Protein AF-A0A3C1SME6-F1 (afdb_monomer)

Nearest PDB structures (foldseek):
  1hza-assembly1_B  TM=9.447E-01  e=1.125E-02  [Bacillus] caldolyticus
  5o6f-assembly1_A  TM=8.107E-01  e=4.590E-03  Corynebacterium pseudotuberculosis
  6szz-assembly1_A  TM=8.959E-01  e=1.205E-02  Bacillus subtilis
  2i5l-assembly1_X  TM=8.826E-01  e=1.205E-02  Bacillus subtilis
  1c9o-assembly1_B  TM=9.360E-01  e=2.574E-02  [Bacillus] caldolyticus

Secondary structure (DSSP, 8-state):
-GGGEE-SS-----TT--EEEEEEEEBTEEEEEEEEE-----

Sequence (42 aa):
HYSVIEGKGFRTLAENQKVEFEVKVGPKGPQATMVKKFAAAK

Solvent-accessible surface area (backbone atoms only — not comparable to full-atom values): 2815 Å² total; per-residue (Å²): 116,53,88,38,37,57,69,88,78,79,52,74,78,62,86,95,58,58,63,46,62,43,81,42,82,48,102,87,44,81,37,78,37,65,31,34,72,54,73,80,78,127

Radius of gyration: 11.22 Å; Cα contacts (8 Å, |Δi|>4): 54; chains: 1; bounding box: 26×17×36 Å

Structure (mmCIF, N/CA/C/O backbone):
data_AF-A0A3C1SME6-F1
#
_entry.id   AF-A0A3C1SME6-F1
#
loop_
_atom_site.group_PDB
_atom_site.id
_atom_site.type_symbol
_atom_site.label_atom_id
_atom_site.label_alt_id
_atom_site.label_comp_id
_atom_site.label_asym_id
_atom_site.label_entity_id
_atom_site.label_seq_id
_atom_site.pdbx_PDB_ins_code
_atom_site.Cartn_x
_atom_site.Cartn_y
_atom_s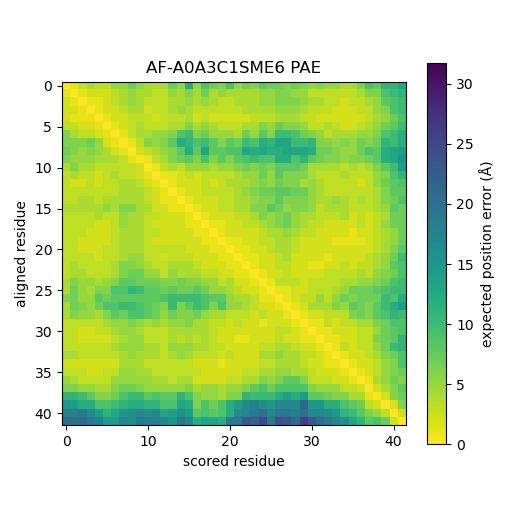ite.Cartn_z
_atom_site.occupancy
_atom_site.B_iso_or_equiv
_atom_site.auth_seq_id
_atom_site.auth_comp_id
_atom_site.auth_asym_id
_atom_site.auth_atom_id
_atom_site.pdbx_PDB_model_num
ATOM 1 N N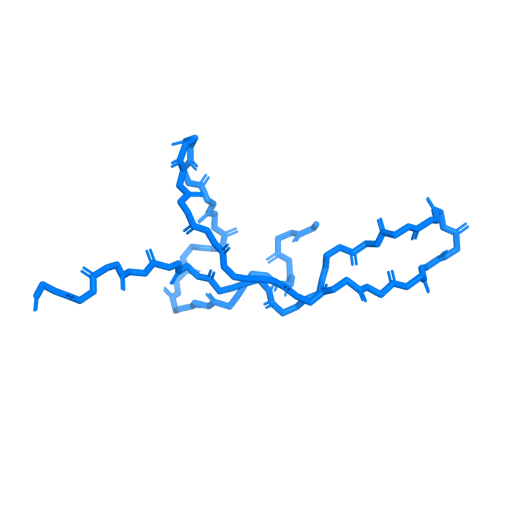 . HIS A 1 1 ? 0.686 1.643 -7.792 1.00 82.81 1 HIS A N 1
ATOM 2 C CA . HIS A 1 1 ? -0.639 1.781 -8.445 1.00 82.81 1 HIS A CA 1
ATOM 3 C C . HIS A 1 1 ? -1.717 1.386 -7.439 1.00 82.81 1 HIS A C 1
ATOM 5 O O . HIS A 1 1 ? -1.434 0.528 -6.616 1.00 82.81 1 HIS A O 1
ATOM 11 N N . TYR A 1 2 ? -2.924 1.959 -7.468 1.00 81.88 2 TYR A N 1
ATOM 12 C CA . TYR A 1 2 ? -3.961 1.603 -6.482 1.00 81.88 2 TYR A CA 1
ATOM 13 C C . TYR A 1 2 ? -4.526 0.188 -6.694 1.00 81.88 2 TYR A C 1
ATOM 15 O O . TYR A 1 2 ? -4.977 -0.443 -5.747 1.00 81.88 2 TYR A O 1
ATOM 23 N N . SER A 1 3 ? -4.461 -0.351 -7.919 1.00 87.88 3 SER A N 1
ATOM 24 C CA . SER A 1 3 ? -4.974 -1.699 -8.223 1.00 87.88 3 SER A CA 1
ATOM 25 C C . SER A 1 3 ? -4.290 -2.830 -7.462 1.00 87.88 3 SER A C 1
ATOM 27 O O . SER A 1 3 ? -4.895 -3.884 -7.328 1.00 87.88 3 SER A O 1
ATOM 29 N N . VAL A 1 4 ? -3.056 -2.630 -6.987 1.00 89.62 4 VAL A N 1
ATOM 3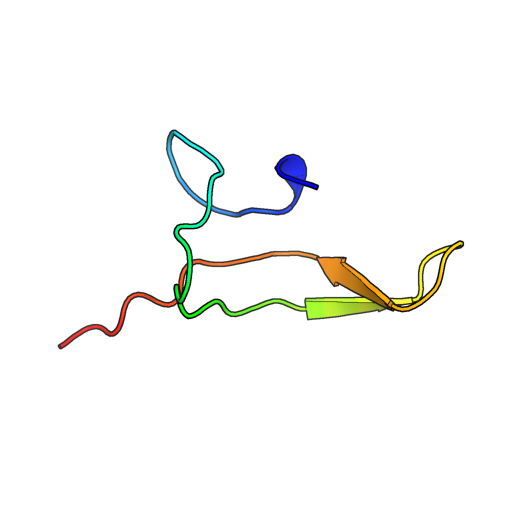0 C CA . VAL A 1 4 ? -2.341 -3.649 -6.204 1.00 89.62 4 VAL A CA 1
ATOM 31 C C . VAL A 1 4 ? -2.650 -3.568 -4.711 1.00 89.62 4 VAL A C 1
ATOM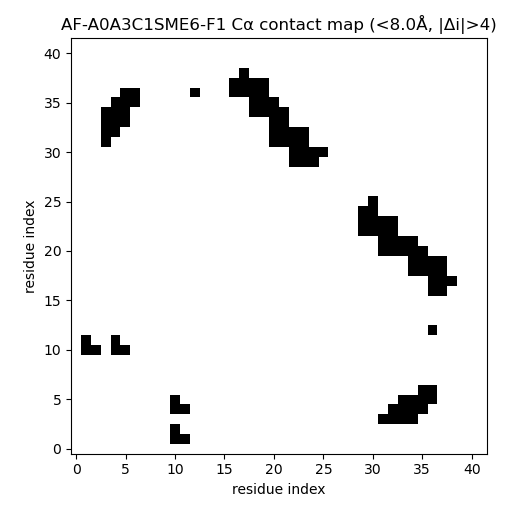 33 O O . VAL A 1 4 ? -2.164 -4.408 -3.969 1.00 89.62 4 VAL A O 1
ATOM 36 N N . ILE A 1 5 ? -3.418 -2.567 -4.263 1.00 90.88 5 ILE A N 1
ATOM 37 C CA . ILE A 1 5 ? -3.802 -2.420 -2.859 1.00 90.88 5 ILE A CA 1
ATOM 38 C C . ILE A 1 5 ? -4.988 -3.339 -2.577 1.00 90.88 5 ILE A C 1
ATOM 40 O O . ILE A 1 5 ? -6.084 -3.160 -3.116 1.00 90.88 5 ILE A O 1
ATOM 44 N N . GLU A 1 6 ? -4.758 -4.308 -1.705 1.00 86.38 6 GLU A N 1
ATOM 45 C CA . GLU A 1 6 ? -5.753 -5.249 -1.229 1.00 86.38 6 GLU A CA 1
ATOM 46 C C . GLU A 1 6 ? -6.572 -4.631 -0.092 1.00 86.38 6 GLU A C 1
ATOM 48 O O . GLU A 1 6 ? -6.054 -4.099 0.893 1.00 86.38 6 GLU A O 1
ATOM 53 N N . GLY A 1 7 ? -7.892 -4.677 -0.247 1.00 80.06 7 GLY A N 1
ATOM 54 C CA . GLY A 1 7 ? -8.841 -4.119 0.704 1.00 80.06 7 GLY A CA 1
ATOM 55 C C . GLY A 1 7 ? -10.238 -4.019 0.102 1.00 80.06 7 GLY A C 1
ATOM 56 O O . GLY A 1 7 ? -10.401 -3.904 -1.114 1.00 80.06 7 GLY A O 1
ATOM 57 N N . LYS A 1 8 ? -11.258 -4.069 0.961 1.00 76.19 8 LYS A N 1
ATOM 58 C CA . LYS A 1 8 ? -12.650 -3.815 0.574 1.00 76.19 8 LYS A CA 1
ATOM 59 C C . LYS A 1 8 ? -12.911 -2.306 0.668 1.00 76.19 8 LYS A C 1
ATOM 61 O O . LYS A 1 8 ? -12.583 -1.696 1.682 1.00 76.19 8 LYS A O 1
ATOM 66 N N . GLY A 1 9 ? -13.466 -1.704 -0.386 1.00 80.56 9 GLY A N 1
ATOM 67 C CA . GLY A 1 9 ? -13.725 -0.260 -0.462 1.00 80.56 9 GLY A CA 1
ATOM 68 C C . GLY A 1 9 ? -12.580 0.537 -1.100 1.00 80.56 9 GLY A C 1
ATOM 69 O O . GLY A 1 9 ? -12.050 0.150 -2.141 1.00 80.56 9 GLY A O 1
ATOM 70 N N . PHE A 1 10 ? -12.211 1.671 -0.499 1.00 77.38 10 PHE A N 1
ATOM 71 C CA . PHE A 1 10 ? -11.211 2.583 -1.059 1.00 77.38 10 PHE A CA 1
ATOM 72 C C . PHE A 1 10 ? -9.784 2.016 -0.956 1.00 77.38 10 PHE A C 1
ATOM 74 O O . PHE A 1 10 ? -9.233 1.800 0.130 1.00 77.38 10 PHE A O 1
ATOM 81 N N . ARG A 1 11 ? -9.170 1.807 -2.127 1.00 85.12 11 ARG A N 1
ATOM 82 C CA . ARG A 1 11 ? -7.789 1.338 -2.317 1.00 85.12 11 ARG A CA 1
ATOM 83 C C . ARG A 1 11 ? -6.788 2.483 -2.166 1.00 85.12 11 ARG A C 1
ATOM 85 O O . ARG A 1 11 ? -6.059 2.821 -3.092 1.00 85.12 11 ARG A O 1
ATOM 92 N N . THR A 1 12 ? -6.796 3.105 -0.997 1.00 87.75 12 THR A N 1
ATOM 93 C CA . THR A 1 12 ? -5.889 4.193 -0.623 1.00 87.75 12 THR A CA 1
ATOM 94 C C . THR A 1 12 ? -5.128 3.830 0.645 1.00 87.75 12 THR A C 1
ATOM 96 O O . THR A 1 12 ? -5.617 3.054 1.475 1.00 87.75 12 THR A O 1
ATOM 99 N N . LEU A 1 13 ? -3.920 4.375 0.767 1.00 87.06 13 LEU A N 1
ATOM 100 C CA . LEU A 1 13 ? -3.096 4.313 1.968 1.00 87.06 13 LEU A CA 1
ATOM 101 C C . LEU A 1 13 ? -3.032 5.711 2.569 1.00 87.06 13 LEU A C 1
ATOM 103 O O . LEU A 1 13 ? -2.944 6.692 1.830 1.00 87.06 13 LEU A O 1
ATOM 107 N N . ALA A 1 14 ? -3.091 5.792 3.891 1.00 88.25 14 ALA A N 1
ATOM 108 C CA . ALA A 1 14 ? -2.784 7.022 4.600 1.00 88.25 14 ALA A CA 1
ATOM 109 C C . ALA A 1 14 ? -1.263 7.223 4.674 1.00 88.25 14 ALA A C 1
ATOM 111 O O . ALA A 1 14 ? -0.486 6.267 4.608 1.00 88.25 14 ALA A O 1
ATOM 112 N N . GLU A 1 15 ? -0.836 8.473 4.829 1.00 88.75 15 GLU A N 1
ATOM 113 C CA . GLU A 1 15 ? 0.561 8.777 5.129 1.00 88.75 15 GLU A CA 1
ATOM 114 C C . GLU A 1 15 ? 0.983 8.095 6.444 1.00 88.75 15 GLU A C 1
ATOM 116 O O . GLU A 1 15 ? 0.176 7.960 7.364 1.00 88.75 15 GLU A O 1
ATOM 121 N N . ASN A 1 16 ? 2.234 7.627 6.526 1.00 88.88 16 ASN A N 1
ATOM 122 C CA . ASN A 1 16 ? 2.777 6.866 7.664 1.00 88.88 16 ASN A CA 1
ATOM 123 C C . ASN A 1 16 ? 2.060 5.533 7.973 1.00 88.88 16 ASN A C 1
ATOM 125 O O . ASN A 1 16 ? 2.337 4.891 8.990 1.00 88.88 16 ASN A O 1
ATOM 129 N N . GLN A 1 17 ? 1.169 5.062 7.096 1.00 89.19 17 GLN A N 1
ATOM 130 C CA . GLN A 1 17 ? 0.516 3.771 7.266 1.00 89.19 17 GLN A CA 1
ATOM 131 C C . GLN A 1 17 ? 1.494 2.620 7.008 1.00 89.19 17 GLN A C 1
ATOM 133 O O . GLN A 1 17 ? 2.080 2.507 5.931 1.00 89.19 17 GLN A O 1
ATOM 138 N N . LYS A 1 18 ? 1.614 1.709 7.979 1.00 91.38 18 LYS A N 1
ATOM 139 C CA . LYS A 1 18 ? 2.349 0.457 7.787 1.00 91.38 18 LYS A CA 1
ATOM 140 C C . LYS A 1 18 ? 1.596 -0.448 6.817 1.00 91.38 18 LYS A C 1
ATOM 142 O O . LYS A 1 18 ? 0.377 -0.624 6.911 1.00 91.38 18 LYS A O 1
ATOM 147 N N . VAL A 1 19 ? 2.341 -1.036 5.894 1.00 91.38 19 VAL A N 1
ATOM 148 C CA . VAL A 1 19 ? 1.822 -1.955 4.887 1.00 91.38 19 VAL A CA 1
ATOM 149 C C . VAL A 1 19 ? 2.769 -3.123 4.715 1.00 91.38 19 VAL A C 1
ATOM 151 O O . VAL A 1 19 ? 3.978 -2.986 4.885 1.00 91.38 19 VAL A O 1
ATOM 154 N N . GLU A 1 20 ? 2.196 -4.257 4.352 1.00 91.25 20 GLU A N 1
ATOM 155 C CA . GLU A 1 20 ? 2.931 -5.396 3.830 1.00 91.25 20 GLU A CA 1
ATOM 156 C C . GLU A 1 20 ? 2.770 -5.403 2.312 1.00 91.25 20 GLU A C 1
ATOM 158 O O . GLU A 1 20 ? 1.695 -5.104 1.794 1.00 91.25 20 GLU A O 1
ATOM 163 N N . PHE A 1 21 ? 3.842 -5.679 1.585 1.00 92.81 21 PHE A N 1
ATOM 164 C CA . PHE A 1 21 ? 3.814 -5.750 0.132 1.00 92.81 21 PHE A CA 1
ATOM 165 C C . PHE A 1 21 ? 4.884 -6.711 -0.358 1.00 92.81 21 PHE A C 1
ATOM 167 O O . PHE A 1 21 ? 5.922 -6.889 0.277 1.00 92.81 21 PHE A O 1
ATOM 174 N N . GLU A 1 22 ? 4.654 -7.279 -1.530 1.00 93.31 22 GLU A N 1
ATOM 175 C CA . GLU A 1 22 ? 5.642 -8.081 -2.234 1.00 93.31 22 GLU A CA 1
ATOM 176 C C . GLU A 1 22 ? 6.371 -7.229 -3.269 1.00 93.31 22 GLU A C 1
ATOM 178 O O . GLU A 1 22 ? 5.757 -6.431 -3.982 1.00 93.31 22 GLU A O 1
ATOM 183 N N . VAL A 1 23 ? 7.686 -7.401 -3.383 1.00 92.94 23 VAL A N 1
ATOM 184 C CA . VAL A 1 23 ? 8.502 -6.702 -4.382 1.00 92.94 23 VAL A CA 1
ATOM 185 C C . VAL A 1 23 ? 8.683 -7.590 -5.604 1.00 92.94 23 VAL A C 1
ATOM 187 O O . VAL A 1 23 ? 9.213 -8.693 -5.503 1.00 92.94 23 VAL A O 1
ATOM 190 N N . LYS A 1 24 ? 8.312 -7.083 -6.780 1.00 92.25 24 LYS A N 1
ATOM 191 C CA . LYS A 1 24 ? 8.547 -7.745 -8.067 1.00 92.25 24 LYS A CA 1
ATOM 192 C C . LYS A 1 24 ? 9.344 -6.839 -8.997 1.00 92.25 24 LYS A C 1
ATOM 194 O O . LYS A 1 24 ? 9.077 -5.643 -9.081 1.00 92.25 24 LYS A O 1
ATOM 199 N N . VAL A 1 25 ? 10.313 -7.396 -9.720 1.00 91.75 25 VAL A N 1
ATOM 200 C CA . VAL A 1 25 ? 11.071 -6.643 -10.730 1.00 91.75 25 VAL A CA 1
ATOM 201 C C . VAL A 1 25 ? 10.199 -6.472 -11.972 1.00 91.75 25 VAL A C 1
ATOM 203 O O . VAL A 1 25 ? 9.848 -7.444 -12.638 1.00 91.75 25 VAL A O 1
ATOM 206 N N . GLY A 1 26 ? 9.809 -5.232 -12.249 1.00 87.94 26 GLY A N 1
ATOM 207 C CA . GLY A 1 26 ? 9.067 -4.842 -13.441 1.00 87.94 26 GLY A CA 1
ATOM 208 C C . GLY A 1 26 ? 9.955 -4.136 -14.471 1.00 87.94 26 GLY A C 1
ATOM 209 O O . GLY A 1 26 ? 11.136 -3.887 -14.223 1.00 87.94 26 GLY A O 1
ATOM 210 N N . PRO A 1 27 ? 9.382 -3.717 -15.612 1.00 89.50 27 PRO A N 1
ATOM 211 C CA . PRO A 1 27 ? 10.118 -3.046 -16.692 1.00 89.50 27 PRO A CA 1
ATOM 212 C C . PRO A 1 27 ? 10.728 -1.692 -16.289 1.00 89.50 27 PRO A C 1
ATOM 214 O O . PRO A 1 27 ? 11.505 -1.118 -17.042 1.00 89.50 27 PRO A O 1
ATOM 217 N N . LYS A 1 28 ? 10.366 -1.161 -15.114 1.00 89.75 28 LYS A N 1
ATOM 218 C CA . LYS A 1 28 ? 10.862 0.110 -14.564 1.00 89.75 28 LYS A CA 1
ATOM 219 C C . LYS A 1 28 ? 11.574 -0.064 -13.214 1.00 89.75 28 LYS A C 1
ATOM 221 O O . LYS A 1 28 ? 11.675 0.894 -12.457 1.00 89.75 28 LYS A O 1
ATOM 226 N N . GLY A 1 29 ? 12.025 -1.280 -12.899 1.00 91.94 29 GLY A N 1
ATOM 227 C CA . GLY A 1 29 ? 12.663 -1.608 -11.622 1.00 91.94 29 GLY A CA 1
ATOM 228 C C . GLY A 1 29 ? 11.711 -2.271 -10.618 1.00 91.94 29 GLY A C 1
ATOM 229 O O . GLY A 1 29 ? 10.672 -2.801 -11.022 1.00 91.94 29 GLY A O 1
ATOM 230 N N . PRO A 1 30 ? 12.064 -2.304 -9.320 1.00 93.19 30 PRO A N 1
ATOM 231 C CA . PRO A 1 30 ? 11.254 -2.951 -8.294 1.00 93.19 30 PRO A C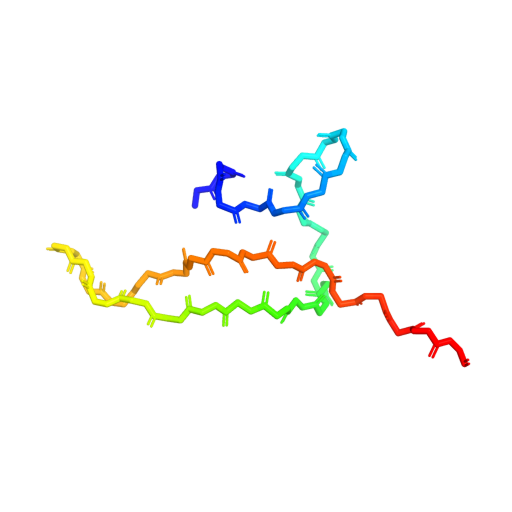A 1
ATOM 232 C C . PRO A 1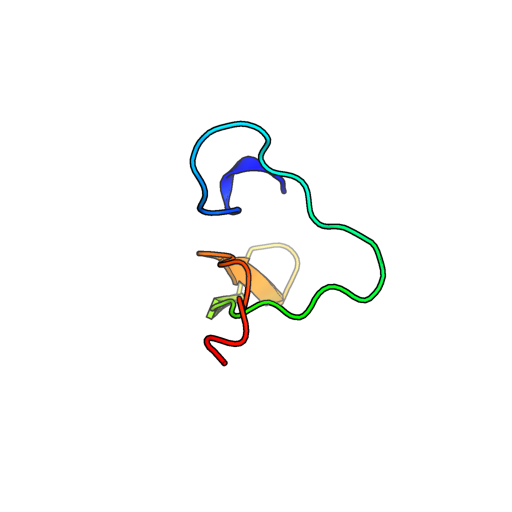 30 ? 9.912 -2.237 -8.121 1.00 93.19 30 PRO A C 1
ATOM 234 O O . PRO A 1 30 ? 9.840 -1.022 -7.940 1.00 93.19 30 PRO A O 1
ATOM 237 N N . GLN A 1 31 ? 8.833 -3.006 -8.176 1.00 92.69 31 GLN A N 1
ATOM 238 C CA . GLN A 1 31 ? 7.466 -2.538 -8.008 1.00 92.69 31 GLN A CA 1
ATOM 239 C C . GLN A 1 31 ? 6.796 -3.305 -6.874 1.00 92.69 31 GLN A C 1
ATOM 241 O O . GLN A 1 31 ? 6.991 -4.511 -6.727 1.00 92.69 31 GLN A O 1
ATOM 246 N N . ALA A 1 32 ? 5.978 -2.603 -6.094 1.00 92.44 32 ALA A N 1
ATOM 247 C CA . ALA A 1 32 ? 5.138 -3.231 -5.088 1.00 92.44 32 ALA A CA 1
ATOM 248 C C . ALA A 1 32 ? 3.950 -3.948 -5.750 1.00 92.44 32 ALA A C 1
ATOM 250 O O . ALA A 1 32 ? 3.244 -3.384 -6.593 1.00 92.44 32 ALA A O 1
ATOM 251 N N . THR A 1 33 ? 3.719 -5.180 -5.327 1.00 90.88 33 THR A N 1
ATOM 252 C CA . THR A 1 33 ? 2.618 -6.066 -5.703 1.00 90.88 33 THR A CA 1
ATOM 253 C C . THR A 1 33 ? 1.946 -6.579 -4.428 1.00 90.88 33 THR A C 1
ATOM 255 O O . THR A 1 33 ? 2.600 -6.658 -3.395 1.00 90.88 33 THR A O 1
ATOM 258 N N . MET A 1 34 ? 0.639 -6.856 -4.477 1.00 90.38 34 MET A N 1
ATOM 259 C CA . MET A 1 34 ? -0.144 -7.350 -3.325 1.00 90.38 34 MET A CA 1
ATOM 260 C C . MET A 1 34 ? 0.040 -6.520 -2.037 1.00 90.38 34 MET A C 1
ATOM 262 O O . MET A 1 34 ? 0.480 -7.009 -1.002 1.00 90.38 34 MET A O 1
ATOM 266 N N . VAL A 1 35 ? -0.271 -5.226 -2.107 1.00 92.25 35 VAL A N 1
ATOM 267 C CA . VAL A 1 35 ? -0.106 -4.290 -0.988 1.00 92.25 35 VAL A CA 1
ATOM 268 C C . VAL A 1 35 ? -1.258 -4.450 0.005 1.00 92.25 35 VAL A C 1
ATOM 270 O O . VA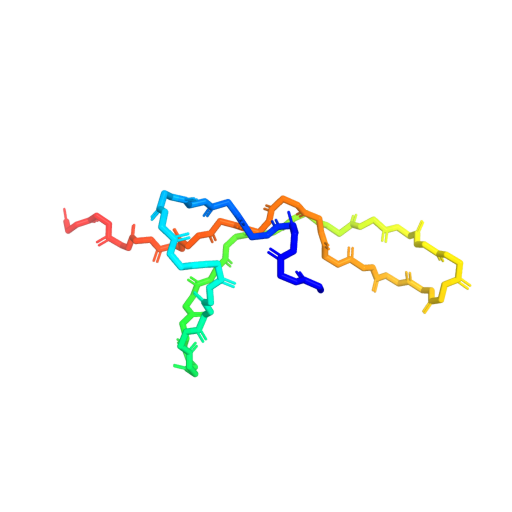L A 1 35 ? -2.389 -4.068 -0.288 1.00 92.25 35 VAL A O 1
ATOM 273 N N . LYS A 1 36 ? -0.979 -4.956 1.203 1.00 90.00 36 LYS A N 1
ATOM 274 C CA . LYS A 1 36 ? -1.935 -5.150 2.299 1.00 90.00 36 LYS A CA 1
ATOM 275 C C . LYS A 1 36 ? -1.725 -4.113 3.394 1.00 90.00 36 LYS A C 1
ATOM 277 O O . LYS A 1 36 ? -0.603 -3.795 3.784 1.00 90.00 36 LYS A O 1
ATOM 282 N N . LYS A 1 37 ? -2.827 -3.592 3.933 1.00 88.94 37 LYS A N 1
ATOM 283 C CA . LYS A 1 37 ? -2.798 -2.685 5.088 1.00 88.94 37 LYS A CA 1
ATOM 284 C C . LYS A 1 37 ? -2.387 -3.483 6.322 1.00 88.94 37 LYS A C 1
ATOM 286 O O . LYS A 1 37 ? -3.096 -4.410 6.705 1.00 88.94 37 LYS A O 1
ATOM 291 N N . PHE A 1 38 ? -1.273 -3.116 6.951 1.00 85.25 38 PHE A N 1
ATOM 292 C CA . PHE A 1 38 ? -0.848 -3.736 8.199 1.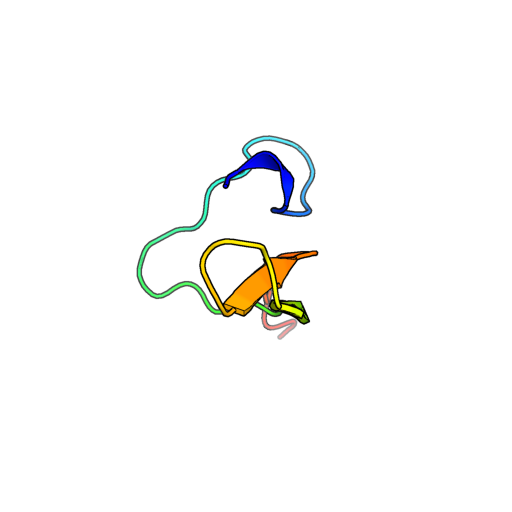00 85.25 38 PHE A CA 1
ATOM 293 C C . PHE A 1 38 ? -1.706 -3.157 9.327 1.00 85.25 38 PHE A C 1
ATOM 295 O O . PHE A 1 38 ? -1.397 -2.113 9.903 1.00 85.25 38 PHE A O 1
ATOM 302 N N . ALA A 1 39 ? -2.848 -3.789 9.591 1.00 74.69 39 ALA A N 1
ATOM 303 C CA . ALA A 1 39 ? -3.595 -3.530 10.807 1.00 74.69 39 ALA A CA 1
ATOM 304 C C . ALA A 1 39 ? -2.853 -4.248 11.934 1.00 74.69 39 ALA A C 1
ATOM 306 O O . ALA A 1 39 ? -2.850 -5.475 11.982 1.00 74.69 39 ALA A O 1
ATOM 307 N N . ALA A 1 40 ? -2.197 -3.490 12.813 1.00 60.97 40 ALA A N 1
ATOM 308 C CA . ALA A 1 40 ? -1.739 -4.032 14.082 1.00 60.97 40 ALA A CA 1
ATOM 309 C C . ALA A 1 40 ? -2.984 -4.508 14.845 1.00 60.97 40 ALA A C 1
ATOM 311 O O . ALA A 1 40 ? -3.706 -3.702 15.434 1.00 60.97 40 ALA A O 1
ATOM 312 N N . ALA A 1 41 ? -3.290 -5.802 14.742 1.00 56.56 41 ALA A N 1
ATOM 313 C CA . ALA A 1 41 ? -4.226 -6.442 15.643 1.00 56.56 41 ALA A CA 1
ATOM 314 C C . ALA A 1 41 ? -3.612 -6.328 17.042 1.00 56.56 41 ALA A C 1
ATOM 316 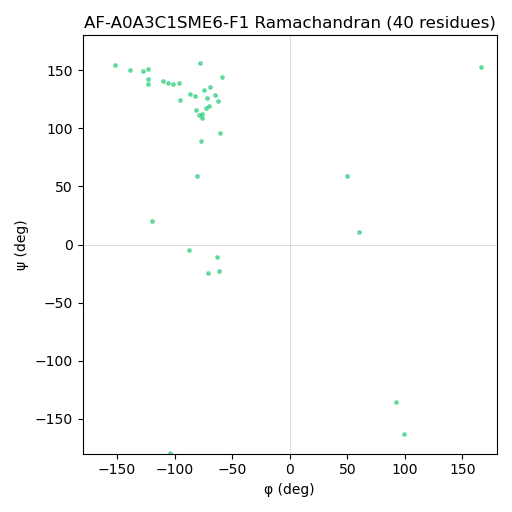O O . ALA A 1 41 ? -2.441 -6.657 17.235 1.00 56.56 41 ALA A O 1
ATOM 317 N N . LYS A 1 42 ? -4.389 -5.720 17.932 1.00 49.66 42 LYS A N 1
ATOM 318 C CA . LYS A 1 42 ? -4.017 -5.350 19.294 1.00 49.66 42 LYS A CA 1
ATOM 319 C C . LYS A 1 42 ? -3.586 -6.555 20.122 1.00 49.66 42 LYS A C 1
ATOM 321 O O . LYS A 1 42 ? -4.253 -7.604 19.993 1.00 49.66 42 LYS A O 1
#

Foldseek 3Di:
DLVQQDDDDDSDDDPPFDWDFDWDQDPVGTDTHNIYGPDPPD

pLDDT: mean 85.78, std 9.63, range [49.66, 93.31]

Mean predicted aligned error: 4.99 Å